Protein AF-A0A0G0KYF4-F1 (afdb_monomer)

Structure (mmCIF, N/CA/C/O backbone):
data_AF-A0A0G0KYF4-F1
#
_entry.id   AF-A0A0G0KYF4-F1
#
loop_
_atom_site.group_PDB
_atom_site.id
_atom_site.type_symbol
_atom_site.label_atom_id
_atom_site.label_alt_id
_atom_site.label_comp_id
_atom_site.label_asym_id
_atom_site.label_entity_id
_atom_site.label_seq_id
_atom_site.pdbx_PDB_ins_code
_atom_site.Cartn_x
_atom_site.Cartn_y
_atom_site.Cartn_z
_atom_site.occupancy
_atom_site.B_iso_or_equiv
_atom_site.auth_seq_id
_atom_site.auth_comp_id
_atom_site.auth_asym_id
_atom_site.auth_atom_id
_atom_site.pdbx_PDB_model_num
ATOM 1 N N . MET A 1 1 ? 3.683 6.999 -7.738 1.00 63.25 1 MET A N 1
ATOM 2 C CA . MET A 1 1 ? 3.317 6.433 -9.048 1.00 63.25 1 MET A CA 1
ATOM 3 C C . MET A 1 1 ? 4.496 5.691 -9.660 1.00 63.25 1 MET A C 1
ATOM 5 O O . MET A 1 1 ? 4.292 4.602 -10.156 1.00 63.25 1 MET A O 1
ATOM 9 N N . ASP A 1 2 ? 5.728 6.186 -9.523 1.00 85.50 2 ASP A N 1
ATOM 10 C CA . ASP A 1 2 ? 6.911 5.540 -10.122 1.00 85.50 2 ASP A CA 1
ATOM 11 C C . ASP A 1 2 ? 7.118 4.068 -9.719 1.00 85.50 2 ASP A C 1
ATOM 13 O O . ASP A 1 2 ? 7.463 3.247 -10.559 1.00 85.50 2 ASP A O 1
ATOM 17 N N . VAL A 1 3 ? 6.869 3.711 -8.452 1.00 94.88 3 VAL A N 1
ATOM 18 C CA . VAL A 1 3 ? 7.028 2.324 -7.966 1.00 94.88 3 VAL A CA 1
ATOM 19 C C . 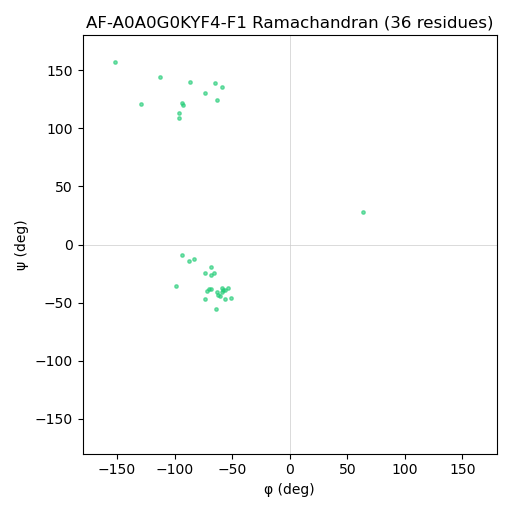VAL A 1 3 ? 5.998 1.375 -8.575 1.00 94.88 3 VAL A C 1
ATOM 21 O O . VAL A 1 3 ? 6.328 0.236 -8.874 1.00 94.88 3 VAL A O 1
ATOM 24 N N . GLU A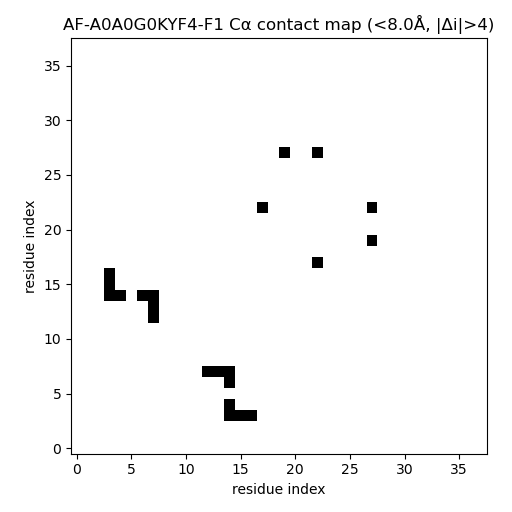 1 4 ? 4.764 1.836 -8.749 1.00 95.62 4 GLU A N 1
ATOM 25 C CA . GLU A 1 4 ? 3.672 1.039 -9.310 1.00 95.62 4 GLU A CA 1
ATOM 26 C C . GLU A 1 4 ? 3.992 0.677 -10.759 1.00 95.62 4 GLU A C 1
ATOM 28 O O . GLU A 1 4 ? 4.164 -0.498 -11.057 1.00 95.62 4 GLU A O 1
ATOM 33 N N . PHE A 1 5 ? 4.267 1.679 -11.601 1.00 96.00 5 PHE A N 1
ATOM 34 C CA . PHE A 1 5 ? 4.670 1.465 -12.994 1.00 96.00 5 PHE A CA 1
ATOM 35 C C . PHE A 1 5 ? 5.946 0.629 -13.133 1.00 96.00 5 PHE A C 1
ATOM 37 O O . PHE A 1 5 ? 6.053 -0.199 -14.031 1.00 96.00 5 PHE A O 1
ATOM 44 N N . TYR A 1 6 ? 6.917 0.817 -12.238 1.00 96.88 6 TYR A N 1
ATOM 45 C CA . TYR A 1 6 ? 8.126 -0.004 -12.223 1.00 96.88 6 TYR A CA 1
ATOM 46 C C . TYR A 1 6 ? 7.821 -1.482 -11.936 1.00 96.88 6 TYR A C 1
ATOM 48 O O . TYR A 1 6 ? 8.405 -2.371 -12.555 1.00 96.88 6 TYR A O 1
ATOM 56 N N . LEU A 1 7 ? 6.900 -1.763 -11.010 1.00 96.31 7 LEU A N 1
ATOM 57 C CA . LEU A 1 7 ? 6.458 -3.127 -10.729 1.00 96.31 7 LEU A CA 1
ATOM 58 C C . LEU A 1 7 ? 5.632 -3.702 -11.881 1.00 96.31 7 LEU A C 1
ATOM 60 O O . LEU A 1 7 ? 5.805 -4.878 -12.191 1.00 96.31 7 LEU A O 1
ATOM 64 N N . GLU A 1 8 ? 4.780 -2.904 -12.523 1.00 97.44 8 GLU A N 1
ATOM 65 C CA . GLU A 1 8 ? 4.021 -3.327 -13.706 1.00 97.44 8 GLU A CA 1
ATOM 66 C C . GLU A 1 8 ? 4.941 -3.733 -14.860 1.00 97.44 8 GLU A C 1
ATOM 68 O O . GLU A 1 8 ? 4.737 -4.793 -15.450 1.00 97.44 8 GLU A O 1
ATOM 73 N N . AS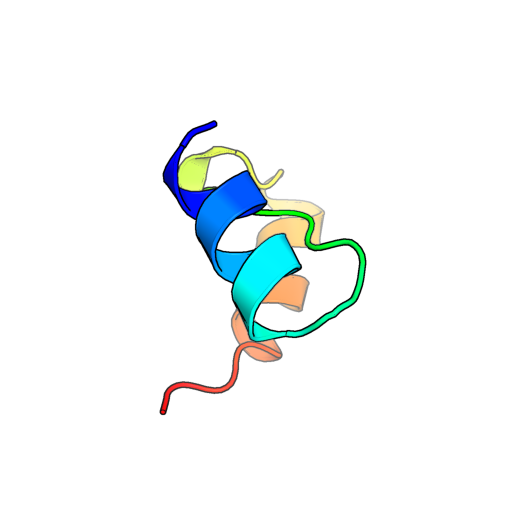P A 1 9 ? 5.990 -2.950 -15.133 1.00 97.19 9 ASP A N 1
ATOM 74 C CA . ASP A 1 9 ? 6.976 -3.238 -16.184 1.00 97.19 9 ASP A CA 1
ATOM 75 C C . ASP A 1 9 ? 7.729 -4.553 -15.916 1.00 97.19 9 ASP A C 1
ATOM 77 O O . ASP A 1 9 ? 7.872 -5.396 -16.802 1.00 97.19 9 ASP A O 1
ATOM 81 N N . ILE A 1 10 ? 8.140 -4.787 -14.664 1.00 97.81 10 ILE A N 1
ATOM 82 C CA . ILE A 1 10 ? 8.854 -6.015 -14.276 1.00 97.81 10 ILE A CA 1
ATOM 83 C C . ILE A 1 10 ? 7.933 -7.237 -14.255 1.00 97.81 10 ILE A C 1
ATOM 85 O O . ILE A 1 10 ? 8.352 -8.335 -14.626 1.00 97.81 10 ILE A O 1
ATOM 89 N N . LEU A 1 11 ? 6.698 -7.083 -13.771 1.00 96.31 11 LEU A N 1
ATOM 90 C CA . LEU A 1 11 ? 5.758 -8.192 -13.597 1.00 96.31 11 LEU A CA 1
ATOM 91 C C . LEU A 1 11 ? 4.928 -8.473 -14.857 1.00 96.31 11 LEU A C 1
ATOM 93 O 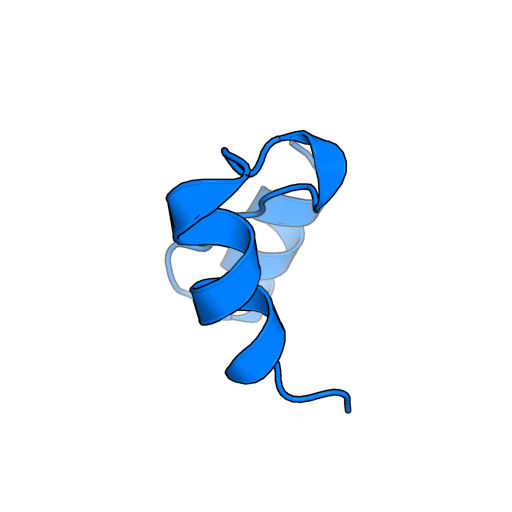O . LEU A 1 11 ? 4.297 -9.530 -14.928 1.00 96.31 11 LEU A O 1
ATOM 97 N N . GLY A 1 12 ? 4.919 -7.557 -15.832 1.00 97.44 12 GLY A N 1
ATOM 98 C CA . GLY A 1 12 ? 4.167 -7.666 -17.082 1.00 97.44 12 GLY A CA 1
ATOM 99 C C . GLY A 1 12 ? 2.649 -7.701 -16.886 1.00 97.44 12 GLY A C 1
ATOM 100 O O . GLY A 1 12 ? 1.946 -8.339 -17.672 1.00 97.44 12 GLY A O 1
ATOM 101 N N . LYS A 1 13 ? 2.144 -7.095 -15.807 1.00 96.94 13 LYS A N 1
ATOM 102 C CA . LYS A 1 13 ? 0.720 -7.073 -15.446 1.00 96.94 13 LYS A CA 1
ATOM 103 C C . LYS A 1 13 ? 0.383 -5.818 -14.651 1.00 96.94 13 LYS A C 1
ATOM 105 O O . LYS A 1 13 ? 1.260 -5.299 -13.969 1.00 96.94 13 LYS A O 1
ATOM 110 N N . ASP A 1 14 ? -0.889 -5.433 -14.667 1.00 96.44 14 ASP A N 1
ATOM 111 C CA . ASP A 1 14 ? -1.407 -4.324 -13.864 1.00 96.44 14 ASP A CA 1
ATOM 112 C C . ASP A 1 14 ? -1.168 -4.574 -12.362 1.00 96.44 14 ASP A C 1
ATOM 114 O O . ASP A 1 14 ? -1.384 -5.685 -11.849 1.00 96.44 14 ASP A O 1
ATOM 118 N N . VAL A 1 15 ? -0.715 -3.542 -11.652 1.00 95.88 15 VAL A N 1
ATOM 119 C CA . VAL A 1 15 ? -0.397 -3.577 -10.219 1.00 95.88 15 VAL A CA 1
ATOM 120 C C . VAL A 1 15 ? -1.110 -2.419 -9.542 1.00 95.88 15 VAL A C 1
ATOM 122 O O . VAL A 1 15 ? -0.818 -1.273 -9.827 1.00 95.88 15 VAL A O 1
ATOM 125 N N . ASP A 1 16 ? -1.974 -2.713 -8.571 1.00 94.12 16 ASP A N 1
ATOM 126 C CA . ASP A 1 16 ? -2.568 -1.690 -7.703 1.00 94.12 16 ASP A CA 1
ATOM 127 C C . ASP A 1 16 ? -1.771 -1.596 -6.394 1.00 94.12 16 ASP A C 1
ATOM 129 O O . ASP A 1 16 ? -1.791 -2.512 -5.560 1.00 94.12 16 ASP A O 1
ATOM 133 N N . LEU A 1 17 ? -1.021 -0.503 -6.224 1.00 94.12 17 LEU A N 1
ATOM 134 C CA . LEU A 1 17 ? -0.196 -0.276 -5.040 1.00 94.12 17 LEU A CA 1
ATOM 135 C C . LEU A 1 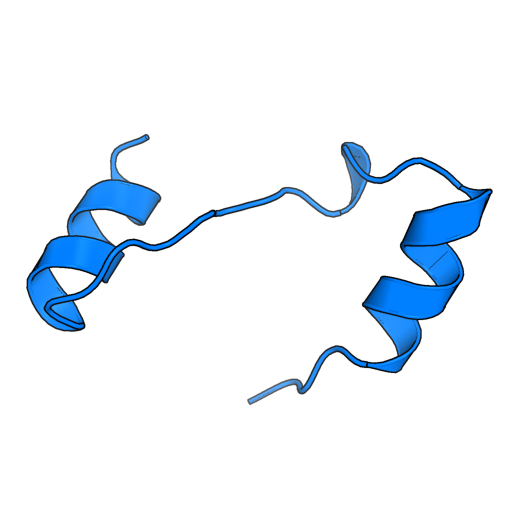17 ? -0.927 0.595 -4.013 1.00 94.12 17 LEU A C 1
ATOM 137 O O . LEU A 1 17 ? -1.081 1.805 -4.177 1.00 94.12 17 LEU A O 1
ATOM 141 N N . VAL A 1 18 ? -1.262 -0.001 -2.867 1.00 91.56 18 VAL A N 1
ATOM 142 C CA . VAL A 1 18 ? -1.957 0.695 -1.775 1.00 91.56 18 VAL A CA 1
ATOM 143 C C . VAL A 1 18 ? -1.096 0.866 -0.523 1.00 91.56 18 VAL A C 1
ATOM 145 O O . VAL A 1 18 ? -0.331 -0.010 -0.121 1.00 91.56 18 VAL A O 1
ATOM 148 N N . MET A 1 19 ? -1.268 2.004 0.153 1.00 91.69 19 MET A N 1
ATOM 149 C CA . MET A 1 19 ? -0.677 2.257 1.470 1.00 91.69 19 MET A CA 1
ATOM 150 C C . MET A 1 19 ? -1.584 1.718 2.576 1.00 91.69 19 MET A C 1
ATOM 152 O O . MET A 1 19 ? -2.795 1.934 2.555 1.00 91.69 19 MET A O 1
ATOM 156 N N . LYS A 1 20 ? -1.002 1.117 3.622 1.00 90.38 20 LYS A N 1
ATOM 157 C CA . LYS A 1 20 ? -1.754 0.627 4.795 1.00 90.38 20 LYS A CA 1
ATOM 158 C C . LYS A 1 20 ? -2.649 1.701 5.426 1.00 90.38 20 LYS A C 1
ATOM 160 O O . LYS A 1 20 ? -3.753 1.397 5.863 1.00 90.38 20 LYS A O 1
ATOM 165 N N . SER A 1 21 ? -2.185 2.950 5.462 1.00 91.38 21 SER A N 1
ATOM 166 C CA . SER A 1 21 ? -2.930 4.094 6.006 1.00 91.38 21 SER A CA 1
ATOM 167 C C . SER A 1 21 ? -4.147 4.499 5.172 1.00 91.38 21 SER A C 1
ATOM 169 O O . SER A 1 21 ? -5.029 5.177 5.691 1.00 91.38 21 SER A O 1
ATOM 171 N N . ALA A 1 22 ? -4.212 4.095 3.902 1.00 92.19 22 ALA A N 1
ATOM 172 C CA . ALA A 1 22 ? -5.338 4.385 3.021 1.00 92.19 22 ALA A CA 1
ATOM 173 C C . ALA A 1 22 ? -6.499 3.386 3.195 1.00 92.19 22 ALA A C 1
ATOM 175 O O . ALA A 1 22 ? -7.605 3.631 2.710 1.00 92.19 22 ALA A O 1
ATOM 176 N N . LEU A 1 23 ? -6.276 2.267 3.896 1.00 92.94 23 LEU A N 1
ATOM 177 C CA . LEU A 1 23 ? -7.294 1.243 4.105 1.00 92.94 23 LEU A CA 1
ATOM 178 C C . LEU A 1 23 ? -8.340 1.711 5.122 1.00 92.94 23 LEU A C 1
ATOM 180 O O . LEU A 1 23 ? -8.019 2.136 6.233 1.00 92.94 23 LEU A O 1
ATOM 184 N N . LYS A 1 24 ? -9.623 1.574 4.769 1.00 93.62 24 LYS A N 1
ATOM 185 C CA . LYS A 1 24 ? -10.719 1.828 5.714 1.00 93.62 24 LYS A CA 1
ATOM 186 C C . LYS A 1 24 ? -10.660 0.809 6.855 1.00 93.62 24 LYS A C 1
ATOM 188 O O . LYS A 1 24 ? -10.510 -0.371 6.550 1.00 93.62 24 LYS A O 1
ATOM 193 N N . PRO A 1 25 ? -10.891 1.195 8.123 1.00 89.88 25 PRO A N 1
ATOM 194 C CA . PRO A 1 25 ? -10.713 0.296 9.269 1.00 89.88 25 PRO A CA 1
ATOM 195 C C . PRO A 1 25 ? -11.415 -1.064 9.126 1.00 89.88 25 PRO A C 1
ATOM 197 O O . PRO A 1 25 ? -10.794 -2.104 9.307 1.00 89.88 25 PRO A O 1
ATOM 200 N N . HIS A 1 26 ? -12.678 -1.064 8.691 1.00 89.56 26 HIS A N 1
ATOM 201 C CA . HIS A 1 26 ? -13.497 -2.276 8.590 1.00 89.56 26 HIS A CA 1
ATOM 202 C C . HIS A 1 26 ? -13.052 -3.267 7.500 1.00 89.56 26 HIS A C 1
ATOM 204 O O . HIS A 1 26 ? -13.325 -4.455 7.627 1.00 89.56 26 HIS A O 1
ATOM 210 N N . ILE A 1 27 ? -12.382 -2.810 6.434 1.00 90.56 27 ILE A N 1
ATOM 211 C CA . ILE A 1 27 ? -11.848 -3.698 5.379 1.00 90.56 27 ILE A CA 1
ATOM 212 C C . ILE A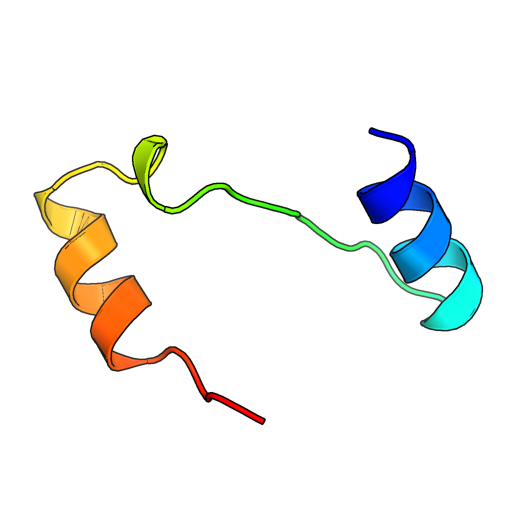 1 27 ? -10.356 -3.957 5.603 1.00 90.56 27 ILE A C 1
ATOM 214 O O . ILE A 1 27 ? -9.873 -5.063 5.376 1.00 90.56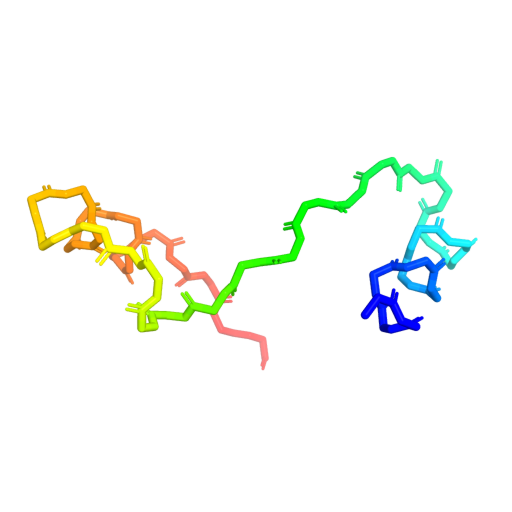 27 ILE A O 1
ATOM 218 N N . GLY A 1 28 ? -9.633 -2.951 6.096 1.00 92.44 28 GLY A N 1
ATOM 219 C CA . GLY A 1 28 ? -8.200 -3.003 6.338 1.00 92.44 28 GLY A CA 1
ATOM 220 C C . GLY A 1 28 ? -7.811 -4.117 7.298 1.00 92.44 28 GLY A C 1
ATOM 221 O O . GLY A 1 28 ? -6.830 -4.801 7.039 1.00 92.44 28 GLY A O 1
ATOM 222 N N . GLU A 1 29 ? -8.595 -4.367 8.351 1.00 92.69 29 GLU A N 1
ATOM 223 C CA . GLU A 1 29 ? -8.340 -5.490 9.262 1.00 92.69 29 GLU A CA 1
ATOM 224 C C . GLU A 1 29 ? -8.348 -6.850 8.555 1.00 92.69 29 GLU A C 1
ATOM 226 O O . GLU A 1 29 ? -7.493 -7.684 8.847 1.00 92.69 29 GLU A O 1
ATOM 231 N N . ASN A 1 30 ? -9.274 -7.071 7.618 1.00 94.44 30 ASN A N 1
ATOM 232 C CA . ASN A 1 30 ? -9.355 -8.327 6.875 1.00 94.44 30 ASN A CA 1
ATOM 233 C C . ASN A 1 30 ? -8.223 -8.432 5.849 1.00 94.44 30 ASN A C 1
ATOM 235 O O . ASN A 1 30 ? -7.511 -9.430 5.847 1.00 94.44 30 ASN A O 1
ATOM 239 N N . ILE A 1 31 ? -7.980 -7.372 5.069 1.00 92.94 31 ILE A N 1
ATOM 240 C CA . ILE A 1 31 ? -6.876 -7.329 4.094 1.00 92.94 31 ILE A CA 1
ATOM 241 C C . ILE A 1 31 ? -5.537 -7.605 4.787 1.00 92.94 31 ILE A C 1
ATOM 243 O O . ILE A 1 31 ? -4.757 -8.427 4.323 1.00 92.94 31 ILE A O 1
ATOM 247 N N . LEU A 1 32 ? -5.272 -6.963 5.929 1.00 92.12 32 LEU A N 1
ATOM 248 C CA . LEU A 1 32 ? -4.010 -7.114 6.659 1.00 92.12 32 LEU A CA 1
ATOM 249 C C . LEU A 1 32 ? -3.794 -8.516 7.236 1.00 92.12 32 LEU A C 1
ATOM 251 O O . LEU A 1 32 ? -2.646 -8.893 7.454 1.00 92.12 32 LEU A O 1
ATOM 255 N N . ARG A 1 33 ? -4.861 -9.284 7.485 1.00 93.88 33 ARG A N 1
ATOM 256 C CA . ARG A 1 33 ? -4.751 -10.693 7.900 1.00 93.88 33 ARG A CA 1
ATOM 257 C C . ARG A 1 33 ? -4.334 -11.609 6.750 1.00 93.88 33 ARG A C 1
ATOM 259 O O . ARG A 1 33 ? -3.788 -12.673 7.015 1.00 93.88 33 ARG A O 1
ATOM 266 N N . GLU A 1 34 ? -4.591 -11.207 5.509 1.00 94.06 34 GLU A N 1
AT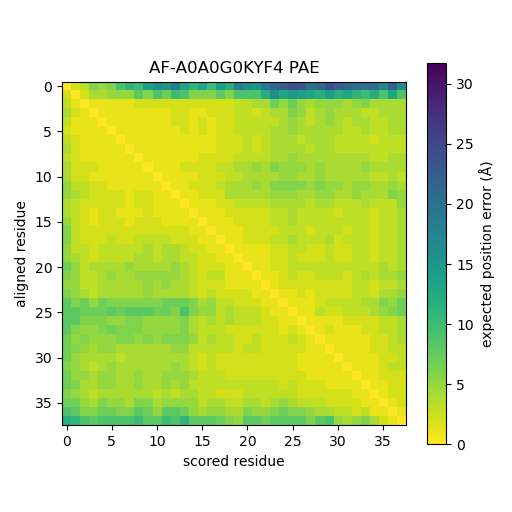OM 267 C CA . GLU A 1 34 ? -4.280 -11.979 4.299 1.00 94.06 34 GLU A CA 1
ATOM 268 C C . GLU A 1 34 ? -2.913 -11.622 3.693 1.00 94.06 34 GLU A C 1
ATOM 270 O O . GLU A 1 34 ? -2.436 -12.315 2.794 1.00 94.06 34 GLU A O 1
ATOM 275 N N . VAL A 1 35 ? -2.259 -10.559 4.180 1.00 93.25 35 VAL A N 1
ATOM 276 C CA . VAL A 1 35 ? -0.943 -10.136 3.682 1.00 93.25 35 VAL A CA 1
ATOM 277 C C . VAL A 1 35 ? 0.098 -11.222 3.948 1.00 93.25 35 VAL A C 1
ATOM 279 O O . VAL A 1 35 ? 0.339 -11.614 5.090 1.00 93.25 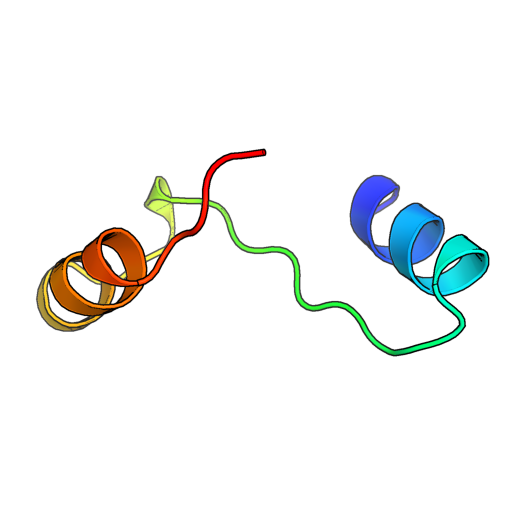35 VAL A O 1
ATOM 282 N N . ASN A 1 36 ? 0.763 -11.659 2.880 1.00 94.06 36 ASN A N 1
ATOM 283 C CA . ASN A 1 36 ? 1.923 -12.535 2.957 1.00 94.06 36 ASN A CA 1
ATOM 284 C C . ASN A 1 36 ? 3.205 -11.689 2.962 1.00 94.06 36 ASN A C 1
ATOM 286 O O . ASN A 1 36 ? 3.435 -10.906 2.039 1.00 94.06 36 ASN A O 1
ATOM 290 N N . TYR A 1 37 ? 4.013 -11.831 4.012 1.00 88.00 37 TYR A N 1
ATOM 291 C CA . TYR A 1 37 ? 5.300 -11.152 4.144 1.00 88.00 37 TYR A CA 1
ATOM 292 C C . TYR A 1 37 ? 6.402 -12.068 3.604 1.00 88.00 37 TYR A C 1
ATOM 294 O O . TYR A 1 37 ? 6.572 -13.180 4.106 1.00 88.00 37 TYR A O 1
ATOM 302 N N . LEU A 1 38 ? 7.114 -11.595 2.579 1.00 82.62 38 LEU A N 1
ATOM 303 C CA . LEU A 1 38 ? 8.257 -12.272 1.958 1.00 82.62 38 LEU A CA 1
ATOM 304 C C . LEU A 1 38 ? 9.583 -11.834 2.588 1.00 82.62 38 LEU A C 1
ATOM 306 O O . LEU A 1 38 ? 9.678 -10.649 2.986 1.00 82.62 38 LEU A O 1
#

Sequence (38 aa):
MDVEFYLEDILGKDVDLVMKSALKPHIGENILREVNYL

Nearest PDB structures (foldseek):
  1wot-assembly1_A  TM=8.983E-01  e=3.529E-01  Thermus thermophilus

Mean predicted aligned error: 3.57 Å

Organism: NCBI:txid1618570

Secondary structure (DSSP, 8-state):
-HHHHHHHHHHTS------GGGS-HHHHHHHHHHPPP-

InterPro domains:
  IPR043519 Nucleotidyltransferase superfamily [G3DSA:3.30.460.10] (1-37)

Solvent-accessible surface area (backbone atoms only — not comparable to full-atom values): 2573 Å² total; per-residue (Å²): 110,70,68,37,56,51,48,20,68,75,69,74,45,94,58,89,82,78,58,81,88,74,44,55,71,89,54,34,60,58,54,63,72,69,62,81,86,130

Foldseek 3Di:
DVVQVVCCVVVVHHDDDDDLVVDDPVVSVVVVVVDDDD

Radius of gyration: 12.03 Å; Cα contacts (8 Å, |Δi|>4): 11; chains: 1; bounding box: 22×19×26 Å

pLDDT: mean 92.54, std 5.82, range [63.25, 97.81]